Protein AF-A0A316QJK7-F1 (afdb_monomer)

pLDDT: mean 93.01, std 8.44, range [39.41, 98.5]

Radius of gyration: 17.64 Å; Cα contacts (8 Å, |Δi|>4): 95; chains: 1; bounding box: 44×35×43 Å

Foldseek 3Di:
DVVLVLLVVVLVVLVVCVVVVNNDPVCVVVNVLSVVLNVLVVVLVVLLVPQWQDQPPVSLVVSVCVVLVVLVDLLVDDLAADDDDPVLVVQLVVLSVQLVVLSVVVVVVCVPDGDPGRCVSSVSSNVSSVSNSVSSVSNSCSGPNDDRDD

Structure (mmCIF, N/CA/C/O backbone):
data_AF-A0A316QJK7-F1
#
_entry.id   AF-A0A316QJK7-F1
#
loop_
_atom_site.group_PDB
_atom_site.id
_atom_site.type_symbol
_atom_site.label_atom_id
_atom_site.label_alt_id
_atom_site.label_comp_id
_atom_site.label_asym_id
_atom_site.label_entity_id
_atom_site.label_seq_id
_atom_site.pdbx_PDB_ins_code
_atom_site.Cartn_x
_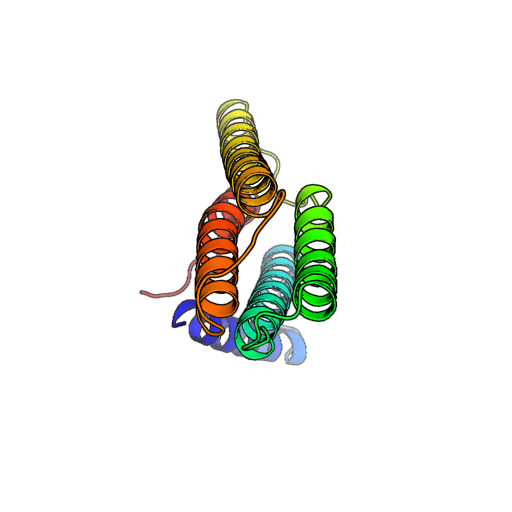atom_site.Cartn_y
_atom_site.Cartn_z
_atom_site.occupancy
_atom_site.B_iso_or_equiv
_atom_site.auth_seq_id
_atom_site.auth_comp_id
_atom_site.auth_asym_id
_atom_site.auth_atom_id
_atom_site.pdbx_PDB_model_num
ATOM 1 N N . MET A 1 1 ? 5.728 -11.493 4.869 1.00 56.41 1 MET A N 1
ATOM 2 C CA . MET A 1 1 ? 5.483 -10.108 5.334 1.00 56.41 1 MET A CA 1
ATOM 3 C C . MET A 1 1 ? 4.661 -10.218 6.610 1.00 56.41 1 MET A C 1
ATOM 5 O O . MET A 1 1 ? 3.451 -10.305 6.513 1.00 56.41 1 MET A O 1
ATOM 9 N N . LYS A 1 2 ? 5.298 -10.302 7.787 1.00 79.00 2 LYS A N 1
ATOM 10 C CA . LYS A 1 2 ? 4.642 -10.732 9.044 1.00 79.00 2 LYS A CA 1
ATOM 11 C C . LYS A 1 2 ? 3.387 -9.925 9.424 1.00 79.00 2 LYS A C 1
ATOM 13 O O . LYS A 1 2 ? 2.462 -10.468 10.009 1.00 79.00 2 LYS A O 1
ATOM 18 N N . LEU A 1 3 ? 3.324 -8.650 9.033 1.00 86.81 3 LEU A N 1
ATOM 19 C CA . LEU A 1 3 ? 2.186 -7.778 9.338 1.00 86.81 3 LEU A CA 1
ATOM 20 C C . LEU A 1 3 ? 0.870 -8.226 8.679 1.00 86.81 3 LEU A C 1
ATOM 22 O O . LEU A 1 3 ? -0.187 -8.089 9.286 1.00 86.81 3 LEU A O 1
ATOM 26 N N . ILE A 1 4 ? 0.910 -8.771 7.454 1.00 89.00 4 ILE A N 1
ATOM 27 C CA . ILE A 1 4 ? -0.322 -9.209 6.777 1.00 89.00 4 ILE A CA 1
ATOM 28 C C . ILE A 1 4 ? -0.938 -10.411 7.491 1.00 89.00 4 ILE A C 1
ATOM 30 O O . ILE A 1 4 ? -2.148 -10.462 7.672 1.00 89.00 4 ILE A O 1
ATOM 34 N N . GLU A 1 5 ? -0.096 -11.332 7.963 1.00 90.31 5 GLU A N 1
ATOM 35 C CA . GLU A 1 5 ? -0.496 -12.510 8.737 1.00 90.31 5 GLU A CA 1
ATOM 36 C C . GLU A 1 5 ? -1.160 -12.076 10.052 1.00 90.31 5 GLU A C 1
ATOM 38 O O . GLU A 1 5 ? -2.287 -12.482 10.328 1.00 90.31 5 GLU A O 1
ATOM 43 N N . GLN A 1 6 ? -0.538 -11.143 10.782 1.00 91.88 6 GLN A N 1
ATOM 44 C CA . GLN A 1 6 ? -1.114 -10.549 11.996 1.00 91.88 6 GLN A CA 1
ATOM 45 C C . GLN A 1 6 ? -2.473 -9.878 11.732 1.00 91.88 6 GLN A C 1
ATOM 47 O O . GLN A 1 6 ? -3.421 -10.032 12.505 1.00 91.88 6 GLN A O 1
ATOM 52 N N . TYR A 1 7 ? -2.606 -9.146 10.622 1.00 95.12 7 TYR A N 1
ATOM 53 C CA . TYR A 1 7 ? -3.876 -8.525 10.246 1.00 95.12 7 TYR A CA 1
ATOM 54 C C . TYR A 1 7 ? -4.944 -9.557 9.861 1.00 95.12 7 TYR A C 1
ATOM 56 O O . TYR A 1 7 ? -6.109 -9.371 10.217 1.00 95.12 7 TYR A O 1
ATOM 64 N N . HIS A 1 8 ? -4.583 -10.660 9.200 1.00 94.88 8 HIS A N 1
ATOM 65 C CA . HIS A 1 8 ? -5.514 -11.758 8.926 1.00 94.88 8 HIS A CA 1
ATOM 66 C C . HIS A 1 8 ? -6.008 -12.431 10.212 1.00 94.88 8 HIS A C 1
ATOM 68 O O . HIS A 1 8 ? -7.204 -12.705 10.330 1.00 94.88 8 HIS A O 1
ATOM 74 N N . GLU A 1 9 ? -5.126 -12.670 11.182 1.00 94.44 9 GLU A N 1
ATOM 75 C CA . GLU A 1 9 ? -5.495 -13.252 12.477 1.00 94.44 9 GLU A CA 1
ATOM 76 C C . GLU A 1 9 ? -6.461 -12.345 13.245 1.00 94.44 9 GLU A C 1
ATOM 78 O O . GLU A 1 9 ? -7.532 -12.791 13.674 1.00 94.44 9 GLU A O 1
ATOM 83 N N . LEU A 1 10 ? -6.143 -11.050 13.339 1.00 94.81 10 LEU A N 1
ATOM 84 C CA . LEU A 1 10 ? -7.025 -10.069 13.968 1.00 94.81 10 LEU A CA 1
ATOM 85 C C . LEU A 1 10 ? -8.373 -9.978 13.235 1.00 94.81 10 LEU A C 1
ATOM 87 O O . LEU A 1 10 ? -9.428 -9.959 13.873 1.00 94.81 10 LEU A O 1
ATOM 91 N N . LYS A 1 11 ? -8.358 -9.992 11.896 1.00 95.44 11 LYS A N 1
ATOM 92 C CA . LYS A 1 11 ? -9.571 -9.957 11.067 1.00 95.44 11 LYS A CA 1
ATOM 93 C C . LYS A 1 11 ? -10.447 -11.172 11.347 1.00 95.44 11 LYS A C 1
ATOM 95 O O . LYS A 1 11 ? -11.647 -11.007 11.549 1.00 95.44 11 LYS A O 1
ATOM 100 N N . LYS A 1 12 ? -9.860 -12.368 11.444 1.00 95.88 12 LYS A N 1
ATOM 101 C CA . LYS A 1 12 ? -10.571 -13.611 11.778 1.00 95.88 12 LYS A CA 1
ATOM 102 C C . LYS A 1 12 ? -11.208 -13.555 13.172 1.00 95.88 12 LYS A C 1
ATOM 104 O O . LYS A 1 12 ? -12.357 -13.974 13.341 1.00 95.88 12 LYS A O 1
ATOM 109 N N . LYS A 1 13 ? -10.502 -13.001 14.165 1.00 94.38 13 LYS A N 1
ATOM 110 C CA . LYS A 1 13 ? -11.037 -12.797 15.522 1.00 94.38 13 LYS A CA 1
ATOM 111 C C . LYS A 1 13 ? -12.254 -11.866 15.507 1.00 94.38 13 LYS A C 1
ATOM 113 O O . LYS A 1 13 ? -13.321 -12.249 15.980 1.00 94.38 13 LYS A O 1
ATOM 118 N N . MET A 1 14 ? -12.128 -10.689 14.892 1.00 95.31 14 MET A N 1
ATOM 119 C CA . MET A 1 14 ? -13.224 -9.715 14.807 1.00 95.31 14 MET A CA 1
ATOM 120 C C . MET A 1 14 ? -14.407 -10.230 13.973 1.00 95.31 14 MET A C 1
ATOM 122 O O . MET A 1 14 ? -15.558 -9.965 14.309 1.00 95.31 14 MET A O 1
ATOM 126 N N . GLN A 1 15 ? -14.150 -11.011 12.920 1.00 95.94 15 GLN A N 1
ATOM 127 C CA . GLN A 1 15 ? -15.191 -11.692 12.140 1.00 95.94 15 GLN A CA 1
ATOM 128 C C . GLN A 1 15 ? -15.995 -12.680 12.984 1.00 95.94 15 GLN A C 1
ATOM 130 O O . GLN A 1 15 ? -17.216 -12.734 12.858 1.00 95.94 15 GLN A O 1
ATOM 135 N N . THR A 1 16 ? -15.326 -13.425 13.864 1.00 96.19 16 THR A N 1
ATOM 136 C CA . THR A 1 16 ? -15.988 -14.355 14.789 1.00 96.19 16 THR A CA 1
ATOM 137 C C . THR A 1 16 ? -16.893 -13.595 15.765 1.00 96.19 16 THR A C 1
ATOM 139 O O . THR A 1 16 ? -18.038 -13.987 15.981 1.00 96.19 16 THR A O 1
ATOM 142 N N . GLU A 1 17 ? -16.422 -12.468 16.313 1.00 95.19 17 GLU A N 1
ATOM 143 C CA . GLU A 1 17 ? -17.238 -11.594 17.169 1.00 95.19 17 GLU A CA 1
ATOM 144 C C . GLU A 1 17 ? -18.436 -10.999 16.416 1.00 95.19 17 GLU A C 1
ATOM 146 O O . GLU A 1 17 ? -19.543 -10.966 16.954 1.00 95.19 17 GLU A O 1
ATOM 151 N N . LEU A 1 18 ? -18.241 -10.573 15.163 1.00 94.88 18 LEU A N 1
ATOM 152 C CA . LEU A 1 18 ? -19.303 -10.040 14.307 1.00 94.88 18 LEU A CA 1
ATOM 153 C C . LEU A 1 18 ? -20.391 -11.084 14.040 1.00 94.88 18 LEU A C 1
ATOM 155 O O . LEU A 1 18 ? -21.569 -10.799 14.235 1.00 94.88 18 LEU A O 1
ATOM 159 N N . GLN A 1 19 ? -20.005 -12.297 13.637 1.00 95.75 19 GLN A N 1
ATOM 160 C CA . GLN A 1 19 ? -20.939 -13.400 13.375 1.00 95.75 19 GLN A CA 1
ATOM 161 C C . GLN A 1 19 ? -21.706 -13.824 14.631 1.00 95.75 19 GLN A C 1
ATOM 163 O O . GLN A 1 19 ? -22.866 -14.217 14.543 1.00 95.75 19 GLN A O 1
ATOM 168 N N . ALA A 1 20 ? -21.084 -13.703 15.805 1.00 96.69 20 ALA A N 1
ATOM 169 C CA . ALA A 1 20 ? -21.729 -13.953 17.088 1.00 96.69 20 ALA A CA 1
ATOM 170 C C . ALA A 1 20 ? -22.620 -12.791 17.576 1.00 96.69 20 ALA A C 1
ATOM 172 O O . ALA A 1 20 ? -23.166 -12.884 18.675 1.00 96.69 20 ALA A O 1
ATOM 173 N N . GLY A 1 21 ? -22.736 -11.687 16.824 1.00 95.19 21 GLY A N 1
ATOM 174 C CA . GLY A 1 21 ? -23.483 -10.490 17.233 1.00 95.19 21 GLY A CA 1
ATOM 175 C C . GLY A 1 21 ? -22.847 -9.724 18.400 1.00 95.19 21 GLY A C 1
ATOM 176 O O . GLY A 1 21 ? -23.531 -8.976 19.091 1.00 95.19 21 GLY A O 1
ATOM 177 N N . LYS A 1 22 ? -21.549 -9.934 18.654 1.00 95.44 22 LYS A N 1
ATOM 178 C CA . LYS A 1 22 ? -20.803 -9.374 19.795 1.00 95.44 22 LYS A CA 1
ATOM 179 C C . LYS A 1 22 ? -19.926 -8.177 19.429 1.00 95.44 22 LYS A C 1
ATOM 181 O O . LYS A 1 22 ? -19.410 -7.517 20.328 1.00 95.44 22 LYS A O 1
ATOM 186 N N . LEU A 1 23 ? -19.741 -7.898 18.137 1.00 93.81 23 LEU A N 1
ATOM 187 C CA . LEU A 1 23 ? -18.953 -6.751 17.696 1.00 93.81 23 LEU A CA 1
ATOM 188 C C . LEU A 1 23 ? -19.719 -5.452 17.973 1.00 93.81 23 LEU A C 1
ATOM 190 O O . LEU A 1 23 ? -20.805 -5.235 17.434 1.00 93.81 23 LEU A O 1
ATOM 194 N N . ARG A 1 24 ? -19.149 -4.582 18.806 1.00 91.38 24 ARG A N 1
ATOM 195 C CA . ARG A 1 24 ? -19.798 -3.326 19.191 1.00 91.38 24 ARG A CA 1
ATOM 196 C C . ARG A 1 24 ? -19.680 -2.269 18.082 1.00 91.38 24 ARG A C 1
ATOM 198 O O . ARG A 1 24 ? -18.680 -2.277 17.357 1.00 91.38 24 ARG A O 1
ATOM 205 N N . PRO A 1 25 ? -20.634 -1.325 17.958 1.00 89.06 25 PRO A N 1
ATOM 206 C CA . PRO A 1 25 ? -20.580 -0.259 16.953 1.00 89.06 25 PRO A CA 1
ATOM 207 C C . PRO A 1 25 ? -19.273 0.546 16.956 1.00 89.06 25 PRO A C 1
ATOM 209 O O . PRO A 1 25 ? -18.756 0.893 15.896 1.00 89.06 25 PRO A O 1
ATOM 212 N N . GLU A 1 26 ? -18.680 0.778 18.127 1.00 87.06 26 GLU A N 1
ATOM 213 C CA . GLU A 1 26 ? -17.426 1.527 18.281 1.00 87.06 26 GLU A CA 1
ATOM 214 C C . GLU A 1 26 ? -16.228 0.792 17.655 1.00 87.06 26 GLU A C 1
ATOM 216 O O . GLU A 1 26 ? -15.224 1.409 17.305 1.00 87.06 26 GLU A O 1
ATOM 221 N N . GLN A 1 27 ? -16.333 -0.528 17.467 1.00 89.62 27 GLN A N 1
ATOM 222 C CA . GLN A 1 27 ? -15.308 -1.356 16.828 1.00 89.62 27 GLN A CA 1
ATOM 223 C C . GLN A 1 27 ? -15.457 -1.400 15.298 1.00 89.62 27 GLN A C 1
ATOM 225 O O . GLN A 1 27 ? -14.567 -1.916 14.620 1.00 89.62 27 GLN A O 1
ATOM 230 N N . LEU A 1 28 ? -16.543 -0.861 14.726 1.00 89.12 28 LEU A N 1
ATOM 231 C CA . LEU A 1 28 ? -16.799 -0.946 13.285 1.00 89.12 28 LEU A CA 1
ATOM 232 C C . LEU A 1 28 ? -15.769 -0.173 12.464 1.00 89.12 28 LEU A C 1
ATOM 234 O O . LEU A 1 28 ? -15.312 -0.691 11.449 1.00 89.12 28 LEU A O 1
ATOM 238 N N . PHE A 1 29 ? -15.349 1.017 12.903 1.00 89.06 29 PHE A N 1
ATOM 239 C CA . PHE A 1 29 ? -14.294 1.759 12.203 1.00 89.06 29 PHE A CA 1
ATOM 240 C C . PHE A 1 29 ? -12.969 0.994 12.200 1.00 89.06 29 PHE A C 1
ATOM 242 O O . PHE A 1 29 ? -12.330 0.900 11.155 1.00 89.06 29 PHE A O 1
ATOM 249 N N . LEU A 1 30 ? -12.601 0.383 13.331 1.00 91.62 30 LEU A N 1
ATOM 250 C CA . LEU A 1 30 ? -11.410 -0.463 13.429 1.00 91.62 30 LEU A CA 1
ATOM 251 C C . LEU A 1 30 ? -11.501 -1.667 12.483 1.00 91.62 30 LEU A C 1
ATOM 253 O O . LEU A 1 30 ? -10.556 -1.953 11.753 1.00 91.62 30 LEU A O 1
ATOM 257 N N . TYR A 1 31 ? -12.648 -2.350 12.461 1.00 93.31 31 TYR A N 1
ATOM 258 C CA . TYR A 1 31 ? -12.863 -3.512 11.602 1.00 93.31 31 TYR A CA 1
ATOM 259 C C . TYR A 1 31 ? -12.829 -3.154 10.107 1.00 93.31 31 TYR A C 1
ATOM 261 O O . TYR A 1 31 ? -12.232 -3.874 9.307 1.00 93.31 31 TYR A O 1
ATOM 269 N N . GLN A 1 32 ? -13.441 -2.031 9.720 1.00 92.31 32 GLN A N 1
ATOM 270 C CA . GLN A 1 32 ? -13.419 -1.542 8.339 1.00 92.31 32 GLN A CA 1
ATOM 271 C C . GLN A 1 32 ? -12.009 -1.129 7.905 1.00 92.31 32 GLN A C 1
ATOM 273 O O . GLN A 1 32 ? -11.581 -1.493 6.812 1.00 92.31 32 GLN A O 1
ATOM 278 N N . GLU A 1 33 ? -11.265 -0.436 8.769 1.00 93.44 33 GLU A N 1
ATOM 279 C CA . GLU A 1 33 ? -9.864 -0.095 8.515 1.00 93.44 33 GLU A CA 1
ATOM 280 C C . GLU A 1 33 ? -8.998 -1.348 8.360 1.00 93.44 33 GLU A C 1
ATOM 282 O O . GLU A 1 33 ? -8.181 -1.426 7.446 1.00 93.44 33 GLU A O 1
ATOM 287 N N . LEU A 1 34 ? -9.195 -2.354 9.215 1.00 95.19 34 LEU A N 1
ATOM 288 C CA . LEU A 1 34 ? -8.465 -3.614 9.134 1.00 95.19 34 LEU A CA 1
ATOM 289 C C . LEU A 1 34 ? -8.732 -4.342 7.813 1.00 95.19 34 LEU A C 1
ATOM 291 O O . LEU A 1 34 ? -7.792 -4.785 7.156 1.00 95.19 34 LEU A O 1
ATOM 295 N N . ASN A 1 35 ? -9.999 -4.431 7.395 1.00 95.00 35 ASN A N 1
ATOM 296 C CA . ASN A 1 35 ? -10.357 -5.013 6.101 1.00 95.00 35 ASN A CA 1
ATOM 297 C C . ASN A 1 35 ? -9.680 -4.276 4.947 1.00 95.00 35 ASN A C 1
ATOM 299 O O . ASN A 1 35 ? -9.148 -4.919 4.046 1.00 95.00 35 ASN A O 1
ATOM 303 N N . TYR A 1 36 ? -9.678 -2.946 5.006 1.00 94.88 36 TYR A N 1
ATOM 304 C CA . TYR A 1 36 ? -9.060 -2.112 3.990 1.00 94.88 36 TYR A CA 1
ATOM 305 C C . TYR A 1 36 ? -7.540 -2.297 3.923 1.00 94.88 36 TYR A C 1
ATOM 307 O O . TYR A 1 36 ? -6.993 -2.497 2.842 1.00 94.88 36 TYR A O 1
ATOM 315 N N . ARG A 1 37 ? -6.847 -2.309 5.069 1.00 95.12 37 ARG A N 1
ATOM 316 C CA . ARG A 1 37 ? -5.398 -2.554 5.107 1.00 95.12 37 ARG A CA 1
ATOM 317 C C . ARG A 1 37 ? -5.024 -3.925 4.575 1.00 95.12 37 ARG A C 1
ATOM 319 O O . ARG A 1 37 ? -4.031 -4.022 3.866 1.00 95.12 37 ARG A O 1
ATOM 326 N N . VAL A 1 38 ? -5.794 -4.964 4.897 1.00 96.50 38 VAL A N 1
ATOM 327 C CA . VAL A 1 38 ? -5.566 -6.305 4.339 1.00 96.50 38 VAL A CA 1
ATOM 328 C C . VAL A 1 38 ? -5.683 -6.270 2.816 1.00 96.50 38 VAL A C 1
ATOM 330 O O . VAL A 1 38 ? -4.738 -6.668 2.149 1.00 96.50 38 VAL A O 1
ATOM 333 N N . ASP A 1 39 ? -6.767 -5.711 2.274 1.00 96.31 39 ASP A N 1
ATOM 334 C CA . ASP A 1 39 ? -6.998 -5.625 0.823 1.00 96.31 39 ASP A CA 1
ATOM 335 C C . ASP A 1 39 ? -5.866 -4.890 0.079 1.00 96.31 39 ASP A C 1
ATOM 337 O O . ASP A 1 39 ? -5.336 -5.386 -0.918 1.00 96.31 39 ASP A O 1
ATOM 341 N N . VAL A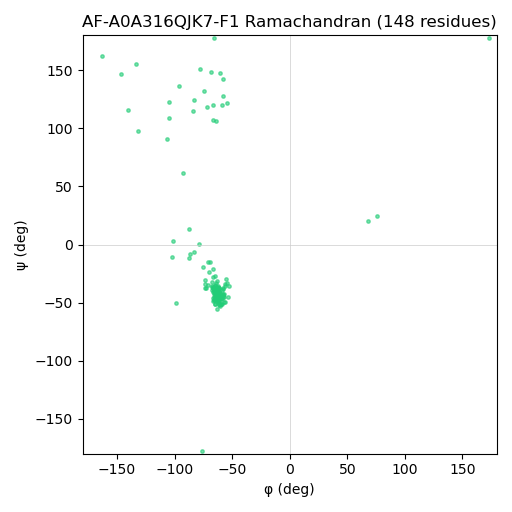 1 40 ? -5.416 -3.751 0.616 1.00 96.56 40 VAL A N 1
ATOM 342 C CA . VAL A 1 40 ? -4.292 -2.986 0.050 1.00 96.56 40 VAL A CA 1
ATOM 343 C C . VAL A 1 40 ? -2.986 -3.778 0.114 1.00 96.56 40 VAL A C 1
ATOM 345 O O . VAL A 1 40 ? -2.242 -3.817 -0.866 1.00 96.56 40 VAL A O 1
ATOM 348 N N . LEU A 1 41 ? -2.689 -4.422 1.247 1.00 96.56 41 LEU A N 1
ATOM 349 C CA . LEU A 1 41 ? -1.467 -5.212 1.413 1.00 96.56 41 LEU A CA 1
ATOM 350 C C . LEU A 1 41 ? -1.444 -6.440 0.494 1.00 96.56 41 LEU A C 1
ATOM 352 O O . LEU A 1 41 ? -0.387 -6.766 -0.047 1.00 96.56 41 LEU A O 1
ATOM 356 N N . GLU A 1 42 ? -2.584 -7.107 0.305 1.00 97.12 42 GLU A N 1
ATOM 357 C CA . GLU A 1 42 ? -2.721 -8.230 -0.626 1.00 97.12 42 GLU A CA 1
ATOM 358 C C . GLU A 1 42 ? -2.546 -7.760 -2.070 1.00 97.12 42 GLU A C 1
ATOM 360 O O . GLU A 1 42 ? -1.701 -8.298 -2.781 1.00 97.12 42 GLU A O 1
ATOM 365 N N . THR A 1 43 ? -3.228 -6.685 -2.467 1.00 98.06 43 THR A N 1
ATOM 366 C CA . THR A 1 43 ? -3.108 -6.120 -3.819 1.00 98.06 43 THR A CA 1
ATOM 367 C C . THR A 1 43 ? -1.663 -5.724 -4.144 1.00 98.06 43 THR A C 1
ATOM 369 O O . THR A 1 43 ? -1.132 -6.050 -5.205 1.00 98.06 43 THR A O 1
ATOM 372 N N . MET A 1 44 ? -0.978 -5.060 -3.209 1.00 97.69 44 MET A N 1
ATOM 373 C CA . MET A 1 44 ? 0.422 -4.666 -3.378 1.00 97.69 44 MET A CA 1
ATOM 374 C C . MET A 1 44 ? 1.373 -5.870 -3.437 1.00 97.69 44 MET A C 1
ATOM 376 O O . MET A 1 44 ? 2.325 -5.861 -4.221 1.00 97.69 44 MET A O 1
ATOM 380 N N . ARG A 1 45 ? 1.119 -6.925 -2.649 1.00 96.88 45 ARG A N 1
ATOM 381 C CA . ARG A 1 45 ? 1.859 -8.196 -2.741 1.00 96.88 45 ARG A CA 1
ATOM 382 C C . ARG A 1 45 ? 1.696 -8.812 -4.129 1.00 96.88 45 ARG A C 1
ATOM 384 O O . ARG A 1 45 ? 2.690 -9.256 -4.707 1.00 96.88 45 ARG A O 1
ATOM 391 N N . ASP A 1 46 ? 0.482 -8.810 -4.662 1.00 98.19 46 ASP A N 1
ATOM 392 C CA . ASP A 1 46 ? 0.175 -9.398 -5.962 1.00 98.19 46 ASP A CA 1
ATOM 393 C C . ASP A 1 46 ? 0.851 -8.609 -7.099 1.00 98.19 46 ASP A C 1
ATOM 395 O O . ASP A 1 46 ? 1.383 -9.210 -8.035 1.00 98.19 46 ASP A O 1
ATOM 399 N N . PHE A 1 47 ? 0.966 -7.279 -6.988 1.00 98.50 47 PHE A N 1
ATOM 400 C CA . PHE A 1 47 ? 1.792 -6.469 -7.896 1.00 98.50 47 PHE A CA 1
ATOM 401 C C . PHE A 1 47 ? 3.282 -6.822 -7.830 1.00 98.50 47 PHE A C 1
ATOM 403 O O . PHE A 1 47 ? 3.929 -6.952 -8.866 1.00 98.50 47 PHE A O 1
ATOM 410 N N . CYS A 1 48 ? 3.850 -7.032 -6.639 1.00 98.12 48 CYS A N 1
ATOM 411 C CA . CYS A 1 48 ? 5.244 -7.475 -6.525 1.00 98.12 48 CYS A CA 1
ATOM 412 C C . CYS A 1 48 ? 5.463 -8.850 -7.182 1.00 98.12 48 CYS A C 1
ATOM 414 O O . CYS A 1 48 ? 6.467 -9.064 -7.861 1.00 98.12 48 CYS A O 1
ATOM 416 N N . GLN A 1 49 ? 4.529 -9.787 -6.991 1.00 97.81 49 GLN A N 1
ATOM 417 C CA . GLN A 1 49 ? 4.628 -11.152 -7.520 1.00 97.81 49 GLN A CA 1
ATOM 418 C C . GLN A 1 49 ? 4.409 -11.224 -9.036 1.00 97.81 49 GLN A C 1
ATOM 420 O O . GLN A 1 49 ? 5.083 -11.994 -9.721 1.00 97.81 49 GLN A O 1
ATOM 425 N N . SER A 1 50 ? 3.493 -10.411 -9.564 1.00 98.06 50 SER A N 1
ATOM 426 C CA . SER A 1 50 ? 3.185 -10.336 -10.997 1.00 98.06 50 SER A CA 1
ATOM 427 C C . SER A 1 50 ? 4.135 -9.431 -11.785 1.00 98.06 50 SER A C 1
ATOM 429 O O . SER A 1 50 ? 4.091 -9.440 -13.018 1.00 98.06 50 SER A O 1
ATOM 431 N N . ALA A 1 51 ? 5.035 -8.706 -11.108 1.00 98.38 51 ALA A N 1
ATOM 432 C CA . ALA A 1 51 ? 6.006 -7.841 -11.760 1.00 98.38 51 ALA A CA 1
ATOM 433 C C . ALA A 1 51 ? 6.829 -8.624 -12.807 1.00 98.38 51 ALA A C 1
ATOM 435 O O . ALA A 1 51 ? 7.484 -9.619 -12.456 1.00 98.38 51 ALA A O 1
ATOM 436 N N . PRO A 1 52 ? 6.812 -8.201 -14.084 1.00 98.06 52 PRO A N 1
ATOM 437 C CA . PRO A 1 52 ? 7.457 -8.916 -15.176 1.00 98.06 52 PRO A CA 1
ATOM 438 C C . PRO A 1 52 ? 8.986 -8.897 -15.065 1.00 98.06 52 PRO A C 1
ATOM 440 O O . PRO A 1 52 ? 9.586 -7.929 -14.600 1.00 98.06 52 PRO A O 1
ATOM 443 N N . VAL A 1 53 ? 9.607 -9.971 -15.554 1.00 98.19 53 VAL A N 1
ATOM 444 C CA . VAL A 1 53 ? 11.061 -10.107 -15.721 1.00 98.19 53 VAL A CA 1
ATOM 445 C C . VAL A 1 53 ? 11.362 -10.007 -17.206 1.00 98.19 53 VAL A C 1
ATOM 447 O O . VAL A 1 53 ? 11.282 -10.984 -17.945 1.00 98.19 53 VAL A O 1
ATOM 450 N N . THR A 1 54 ? 11.619 -8.790 -17.666 1.00 97.69 54 THR A N 1
ATOM 451 C CA . THR A 1 54 ? 11.864 -8.487 -19.079 1.00 97.69 54 THR A CA 1
ATOM 452 C C . THR A 1 54 ? 12.535 -7.123 -19.211 1.00 97.69 54 THR A C 1
ATOM 454 O O . THR A 1 54 ? 12.480 -6.309 -18.290 1.00 97.69 54 THR A O 1
ATOM 457 N N . CYS A 1 55 ? 13.141 -6.860 -20.366 1.00 96.75 55 CYS A N 1
ATOM 458 C CA . CYS A 1 55 ? 13.568 -5.517 -20.763 1.00 96.75 55 CYS A CA 1
ATOM 459 C C . CYS A 1 55 ? 12.602 -4.867 -21.774 1.00 96.75 55 CYS A C 1
ATOM 461 O O . CYS A 1 55 ? 12.864 -3.759 -22.234 1.00 96.75 55 CYS A O 1
ATOM 463 N N . ASP A 1 56 ? 11.495 -5.531 -22.129 1.00 97.00 56 ASP A N 1
ATOM 464 C CA . ASP A 1 56 ? 10.479 -4.974 -23.028 1.00 97.00 56 ASP A CA 1
ATOM 465 C C . ASP A 1 56 ? 9.761 -3.783 -22.378 1.00 97.00 56 ASP A C 1
ATOM 467 O O . ASP A 1 56 ? 8.917 -3.940 -21.491 1.00 97.00 56 ASP A O 1
ATOM 471 N N . ALA A 1 57 ? 10.070 -2.582 -22.866 1.00 95.00 57 ALA A N 1
ATOM 472 C CA . ALA A 1 57 ? 9.531 -1.332 -22.351 1.00 95.00 57 ALA A CA 1
ATOM 473 C C . ALA A 1 57 ? 7.993 -1.282 -22.347 1.00 95.00 57 ALA A C 1
ATOM 475 O O . ALA A 1 57 ? 7.416 -0.723 -21.416 1.00 95.00 57 ALA A O 1
ATOM 476 N N . SER A 1 58 ? 7.315 -1.879 -23.331 1.00 96.06 58 SER A N 1
ATOM 477 C CA . SER A 1 58 ? 5.847 -1.875 -23.408 1.00 96.06 58 SER A CA 1
ATOM 478 C C . SER A 1 58 ? 5.224 -2.646 -22.240 1.00 96.06 58 SER A C 1
ATOM 480 O O . SER A 1 58 ? 4.300 -2.166 -21.570 1.00 96.06 58 SER A O 1
ATOM 482 N N . VAL A 1 59 ? 5.789 -3.815 -21.931 1.00 97.69 59 VAL A N 1
ATOM 483 C CA . VAL A 1 59 ? 5.360 -4.665 -20.813 1.00 97.69 59 VAL A CA 1
ATOM 484 C C . VAL A 1 59 ? 5.632 -3.975 -19.474 1.00 97.69 59 VAL A C 1
ATOM 486 O O . VAL A 1 59 ? 4.748 -3.918 -18.615 1.00 97.69 59 VAL A O 1
ATOM 489 N N . LEU A 1 60 ? 6.823 -3.386 -19.312 1.00 98.12 60 LEU A N 1
ATOM 490 C CA . LEU A 1 60 ? 7.203 -2.680 -18.084 1.00 98.12 60 LEU A CA 1
ATOM 491 C C . LEU A 1 60 ? 6.325 -1.450 -17.824 1.00 98.12 60 LEU A C 1
ATOM 493 O O . LEU A 1 60 ? 5.858 -1.249 -16.701 1.00 98.12 60 LEU A O 1
ATOM 497 N N . VAL A 1 61 ? 6.065 -0.646 -18.860 1.00 97.12 61 VAL A N 1
ATOM 498 C CA . VAL A 1 61 ? 5.194 0.534 -18.773 1.00 97.12 61 VAL A CA 1
ATOM 499 C C . VAL A 1 61 ? 3.768 0.125 -18.426 1.00 97.12 61 VAL A C 1
ATOM 501 O O . VAL A 1 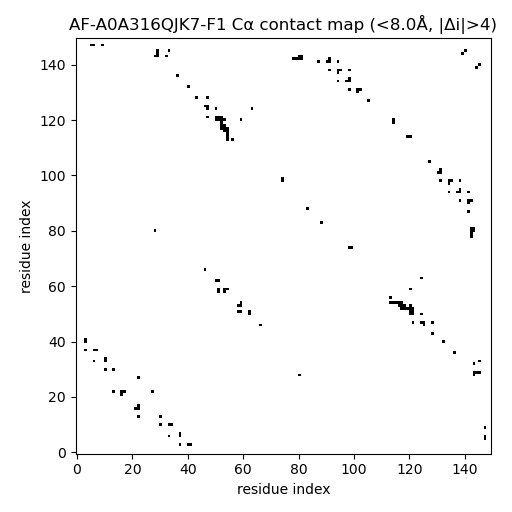61 ? 3.137 0.776 -17.596 1.00 97.12 61 VAL A O 1
ATOM 504 N N . THR A 1 62 ? 3.259 -0.959 -19.011 1.00 98.06 62 THR A N 1
ATOM 505 C CA . THR A 1 62 ? 1.904 -1.449 -18.723 1.00 98.06 62 THR A CA 1
ATOM 506 C C . THR A 1 62 ? 1.757 -1.832 -17.253 1.00 98.06 62 THR A C 1
ATOM 508 O O . THR A 1 62 ? 0.863 -1.319 -16.579 1.00 98.06 62 THR A O 1
ATOM 511 N N . HIS A 1 63 ? 2.667 -2.658 -16.728 1.00 98.50 63 HIS A N 1
ATOM 512 C CA . HIS A 1 63 ? 2.645 -3.039 -15.316 1.00 98.50 63 HIS A CA 1
ATOM 513 C C . HIS A 1 63 ? 2.809 -1.816 -14.400 1.00 98.50 63 HIS A C 1
ATOM 515 O O . HIS A 1 63 ? 2.026 -1.626 -13.470 1.00 98.50 63 HIS A O 1
ATOM 521 N N . PHE A 1 64 ? 3.767 -0.930 -14.700 1.00 98.44 64 PHE A N 1
ATOM 522 C CA . PHE A 1 64 ? 3.996 0.279 -13.907 1.00 98.44 64 PHE A CA 1
ATOM 523 C C . PHE A 1 64 ? 2.746 1.161 -13.834 1.00 98.44 64 PHE A C 1
ATOM 525 O O . PHE A 1 64 ? 2.390 1.612 -12.751 1.00 98.44 64 PHE A O 1
ATOM 532 N N . ARG A 1 65 ? 2.036 1.362 -14.952 1.00 98.06 65 ARG A N 1
ATOM 533 C CA . ARG A 1 65 ? 0.813 2.179 -14.986 1.00 98.06 65 ARG A CA 1
ATOM 534 C C . ARG A 1 65 ? -0.298 1.612 -14.110 1.00 98.06 65 ARG A C 1
ATOM 536 O O . ARG A 1 65 ? -1.032 2.401 -13.519 1.00 98.06 65 ARG A O 1
ATOM 543 N N . ILE A 1 66 ? -0.427 0.288 -14.016 1.00 98.38 66 ILE A N 1
ATOM 544 C CA . ILE A 1 66 ? -1.408 -0.358 -13.131 1.00 98.38 66 ILE A CA 1
ATOM 545 C C . ILE A 1 66 ? -1.067 -0.047 -11.668 1.00 98.38 66 ILE A C 1
ATOM 547 O O . ILE A 1 66 ? -1.916 0.473 -10.942 1.00 98.38 66 ILE A O 1
ATOM 551 N N . VAL A 1 67 ? 0.188 -0.279 -11.267 1.00 98.50 67 VAL A N 1
ATOM 552 C CA . VAL A 1 67 ? 0.669 -0.020 -9.898 1.00 98.50 67 VAL A CA 1
ATOM 553 C C . VAL A 1 67 ? 0.523 1.458 -9.523 1.00 98.50 67 VAL A C 1
ATOM 555 O O . VAL A 1 67 ? -0.065 1.791 -8.498 1.00 98.50 67 VAL A O 1
ATOM 558 N N . ASP A 1 68 ? 1.015 2.353 -10.376 1.00 98.00 68 ASP A N 1
ATOM 559 C CA . ASP A 1 68 ? 0.985 3.807 -10.193 1.00 98.00 68 ASP A CA 1
ATOM 560 C C . ASP A 1 68 ? -0.455 4.344 -10.105 1.00 98.00 68 ASP A C 1
ATOM 562 O O . ASP A 1 68 ? -0.777 5.176 -9.257 1.00 98.00 68 ASP A O 1
ATOM 566 N N . THR A 1 69 ? -1.370 3.811 -10.919 1.00 97.56 69 THR A N 1
ATOM 567 C CA . THR A 1 69 ? -2.797 4.163 -10.840 1.00 97.56 69 THR A CA 1
ATOM 568 C C . THR A 1 69 ? -3.403 3.746 -9.504 1.00 97.56 69 THR A C 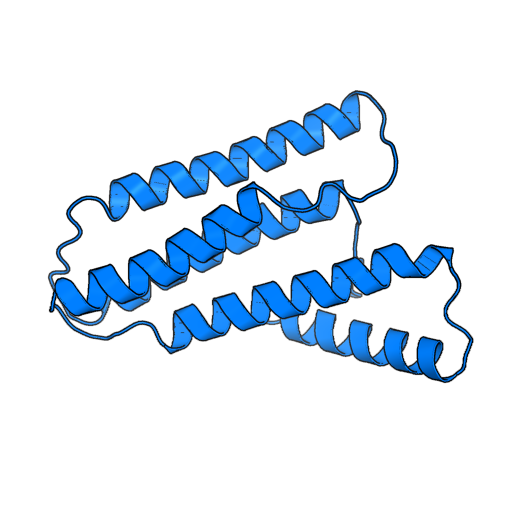1
ATOM 570 O O . THR A 1 69 ? -4.080 4.557 -8.870 1.00 97.56 69 THR A O 1
ATOM 5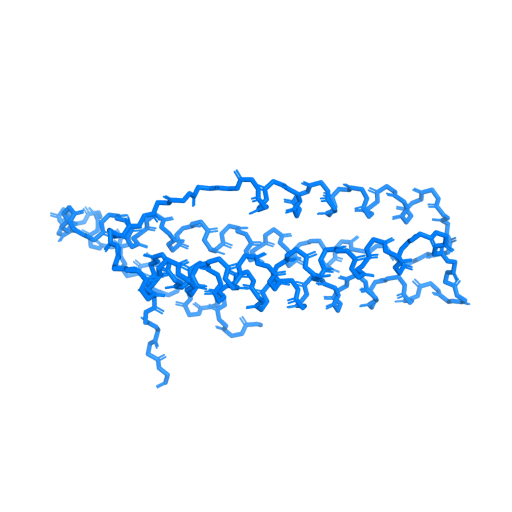73 N N . TYR A 1 70 ? -3.125 2.525 -9.042 1.00 97.88 70 TYR A N 1
ATOM 574 C CA . TYR A 1 70 ? -3.613 2.060 -7.746 1.00 97.88 70 TYR A CA 1
ATOM 575 C C . TYR A 1 70 ? -3.045 2.903 -6.594 1.00 97.88 70 TYR A C 1
ATOM 577 O O . TYR A 1 70 ? -3.803 3.360 -5.742 1.00 97.88 70 TYR A O 1
ATOM 585 N N . ILE A 1 71 ? -1.743 3.219 -6.611 1.00 97.19 71 ILE A N 1
ATOM 586 C CA . ILE A 1 71 ? -1.116 4.126 -5.633 1.00 97.19 71 ILE A CA 1
ATOM 587 C C . ILE A 1 71 ? -1.798 5.501 -5.629 1.00 97.19 71 ILE A C 1
ATOM 589 O O . ILE A 1 71 ? -2.066 6.052 -4.562 1.00 97.19 71 ILE A O 1
ATOM 593 N N . ARG A 1 72 ? -2.132 6.063 -6.797 1.00 94.75 72 ARG A N 1
ATOM 594 C CA . ARG A 1 72 ? -2.845 7.348 -6.868 1.00 94.75 72 ARG A CA 1
ATOM 595 C C . ARG A 1 72 ? -4.244 7.295 -6.256 1.00 94.75 72 ARG A C 1
ATOM 597 O O . ARG A 1 72 ? -4.656 8.282 -5.649 1.00 94.75 72 ARG A O 1
ATOM 604 N N . PHE A 1 73 ? -4.954 6.169 -6.346 1.00 94.50 73 PHE A N 1
ATOM 605 C CA . PHE A 1 73 ? -6.226 6.004 -5.632 1.00 94.50 73 PHE A CA 1
ATOM 606 C C . PHE A 1 73 ? -6.045 6.068 -4.113 1.00 94.50 73 PHE A C 1
ATOM 608 O O . PHE A 1 73 ? -6.871 6.672 -3.432 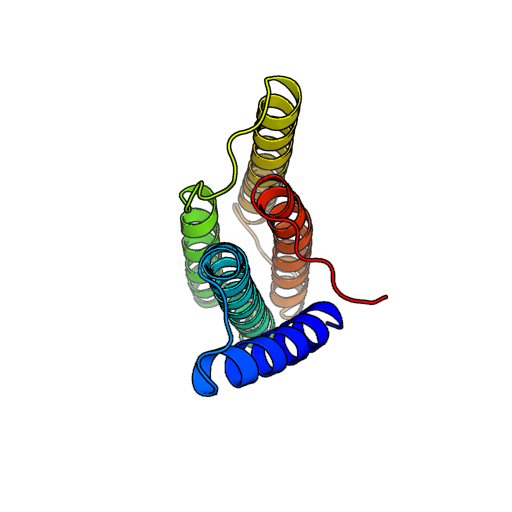1.00 94.50 73 PHE A O 1
ATOM 615 N N . LEU A 1 74 ? -4.940 5.524 -3.598 1.00 94.94 74 LEU A N 1
ATOM 616 C CA . LEU A 1 74 ? -4.598 5.582 -2.174 1.00 94.94 74 LEU A CA 1
ATOM 617 C C . LEU A 1 74 ? -4.208 6.997 -1.707 1.00 94.94 74 LEU A C 1
ATOM 619 O O . LEU A 1 74 ? -4.359 7.329 -0.540 1.00 94.94 74 LEU A O 1
ATOM 623 N N . LEU A 1 75 ? -3.757 7.888 -2.594 1.00 91.38 75 LEU A N 1
ATOM 624 C CA . LEU A 1 75 ? -3.531 9.295 -2.220 1.00 91.38 75 LEU A CA 1
ATOM 625 C C . LEU A 1 75 ? -4.840 10.081 -2.058 1.00 91.38 75 LEU A C 1
ATOM 627 O O . LEU A 1 75 ? -4.931 10.975 -1.218 1.00 91.38 75 LEU A O 1
ATOM 631 N N . GLY A 1 76 ? -5.857 9.753 -2.857 1.00 85.06 76 GLY A N 1
ATOM 632 C CA . GLY A 1 76 ? -7.182 10.382 -2.814 1.00 85.06 76 GLY A CA 1
ATOM 633 C C . GLY A 1 76 ? -8.157 9.733 -1.826 1.00 85.06 76 GLY A C 1
ATOM 634 O O . GLY A 1 76 ? -9.362 9.949 -1.926 1.00 85.06 76 GLY A O 1
ATOM 635 N N . GLU A 1 77 ? -7.661 8.884 -0.929 1.00 80.19 77 GLU A N 1
ATOM 636 C CA . GLU A 1 77 ? -8.468 7.933 -0.171 1.00 80.19 77 GLU A CA 1
ATOM 637 C C . GLU A 1 77 ? -9.285 8.535 0.992 1.00 80.19 77 GLU A C 1
ATOM 639 O O . GLU A 1 77 ? -9.304 9.735 1.278 1.00 80.19 77 GLU A O 1
ATOM 644 N N . ARG A 1 78 ? -9.979 7.638 1.703 1.00 75.44 78 ARG A N 1
ATOM 645 C CA . ARG A 1 78 ? -10.899 7.947 2.801 1.00 75.44 78 ARG A CA 1
ATOM 646 C C . ARG A 1 78 ? -10.158 8.522 4.012 1.00 75.44 78 ARG A C 1
ATOM 648 O O . ARG A 1 78 ? -9.378 7.827 4.666 1.00 75.44 78 ARG A O 1
ATOM 655 N N . ARG A 1 79 ? -10.513 9.747 4.396 1.00 81.81 79 ARG A N 1
ATOM 656 C CA . ARG A 1 79 ? -10.078 10.414 5.638 1.00 81.81 79 ARG A CA 1
ATOM 657 C C . ARG A 1 79 ? -11.084 10.174 6.763 1.00 81.81 79 ARG A C 1
ATOM 659 O O . ARG A 1 79 ? -11.736 11.093 7.246 1.00 81.81 79 ARG A O 1
ATOM 666 N N . VAL A 1 80 ? -11.264 8.905 7.112 1.00 75.56 80 VAL A N 1
ATOM 667 C CA . VAL A 1 80 ? -12.225 8.454 8.127 1.00 75.56 80 VAL A CA 1
ATOM 668 C C . VAL A 1 80 ? -11.463 8.084 9.395 1.00 75.56 80 VAL A C 1
ATOM 670 O O . VAL A 1 80 ? -10.577 7.238 9.352 1.00 75.56 80 VAL A O 1
ATOM 673 N N . GLY A 1 81 ? -11.797 8.720 10.515 1.00 75.50 81 GLY A N 1
ATOM 674 C CA . GLY A 1 81 ? -11.165 8.489 11.814 1.00 75.50 81 GLY A CA 1
ATOM 675 C C . GLY A 1 81 ? -11.656 9.487 12.861 1.00 75.50 81 GLY A C 1
ATOM 676 O O . GLY A 1 81 ? -12.455 10.374 12.552 1.00 75.50 81 GLY A O 1
ATOM 677 N N . CYS A 1 82 ? -11.178 9.351 14.099 1.00 74.75 82 CYS A N 1
ATOM 678 C CA . CYS A 1 82 ? -11.563 10.249 15.188 1.00 74.75 82 CYS A CA 1
ATOM 679 C C . CYS A 1 82 ? -11.164 11.699 14.880 1.00 74.75 82 CYS A C 1
ATOM 681 O O . CYS A 1 82 ? -10.134 11.961 14.243 1.00 74.75 82 CYS A O 1
ATOM 683 N N . GLN A 1 83 ? -11.967 12.652 15.360 1.00 81.62 83 GLN A N 1
ATOM 684 C CA . GLN A 1 83 ? -11.528 14.042 15.429 1.00 81.62 83 GLN A CA 1
ATOM 685 C C . GLN A 1 83 ? -10.257 14.116 16.278 1.00 81.62 83 GLN A C 1
ATOM 687 O O . GLN A 1 83 ? -10.104 13.379 17.250 1.00 81.62 83 GLN A O 1
ATOM 692 N N . THR A 1 84 ? -9.336 14.981 15.873 1.00 88.06 84 THR A N 1
ATOM 693 C CA . THR A 1 84 ? -8.072 15.190 16.572 1.00 88.06 84 THR A CA 1
ATOM 694 C C . THR A 1 84 ? -7.817 16.680 16.712 1.00 88.06 84 THR A C 1
ATOM 696 O O . THR A 1 84 ? -8.339 17.478 15.927 1.00 88.06 84 THR A O 1
ATOM 699 N N . ASP A 1 85 ? -7.029 17.033 17.718 1.00 92.19 85 ASP A N 1
ATOM 700 C CA . ASP A 1 85 ? -6.560 18.391 17.966 1.00 92.19 85 ASP A CA 1
ATOM 701 C C . ASP A 1 85 ? -5.609 18.900 16.863 1.00 92.19 85 ASP A C 1
ATOM 703 O O . ASP A 1 85 ? -5.257 18.191 15.915 1.00 92.19 85 ASP A O 1
ATOM 707 N N . GLU A 1 86 ? -5.169 20.154 16.985 1.00 94.50 86 GLU A N 1
ATOM 708 C CA . GLU A 1 86 ? -4.239 20.772 16.033 1.00 94.50 86 GLU A CA 1
ATOM 709 C C . GLU A 1 86 ? -2.942 19.974 15.863 1.00 94.50 86 GLU A C 1
ATOM 711 O O . GLU A 1 86 ? -2.382 19.921 14.765 1.00 94.50 86 GLU A O 1
ATOM 716 N N . LYS A 1 87 ? -2.464 19.338 16.939 1.00 94.38 87 LYS A N 1
ATOM 717 C CA . LYS A 1 87 ? -1.265 18.506 16.903 1.00 94.38 87 LYS A CA 1
ATOM 718 C C . LYS A 1 87 ? -1.489 17.291 16.004 1.00 94.38 87 LYS A C 1
ATOM 720 O O . LYS A 1 87 ? -0.711 17.089 15.074 1.00 94.38 87 LYS A O 1
ATOM 725 N N . GLY A 1 88 ? -2.567 16.537 16.204 1.00 92.81 88 GLY A N 1
ATOM 726 C CA . GLY A 1 88 ? -2.859 15.377 15.363 1.00 92.81 88 GLY A CA 1
ATOM 727 C C . GLY A 1 88 ? -3.203 15.743 13.914 1.00 92.81 88 GLY A C 1
ATOM 728 O O . GLY A 1 88 ? -2.909 14.972 13.003 1.00 92.81 88 GLY A O 1
ATOM 729 N N . GLN A 1 89 ? -3.752 16.938 13.653 1.00 93.12 89 GLN A N 1
ATOM 730 C CA . GLN A 1 89 ? -3.916 17.418 12.273 1.00 93.12 89 GLN A CA 1
ATOM 731 C C . GLN A 1 89 ? -2.561 17.671 11.599 1.00 93.12 89 GLN A C 1
ATOM 733 O O . GLN A 1 89 ? -2.367 17.280 10.449 1.00 93.12 89 GLN A O 1
ATOM 738 N N . LYS A 1 90 ? -1.593 18.257 12.318 1.00 94.88 90 LYS A N 1
ATOM 739 C CA . LYS A 1 90 ? -0.217 18.417 11.818 1.00 94.88 90 LYS A CA 1
ATOM 740 C C . LYS A 1 90 ? 0.473 17.072 11.589 1.00 94.88 90 LYS A C 1
ATOM 742 O O . LYS A 1 90 ? 1.195 16.931 10.605 1.00 94.88 90 LYS A O 1
ATOM 747 N N . GLU A 1 91 ? 0.237 16.082 12.449 1.00 94.12 91 GLU A N 1
ATOM 748 C CA . GLU A 1 91 ? 0.749 14.716 12.266 1.00 94.12 91 GLU A CA 1
ATOM 749 C C . GLU A 1 91 ? 0.178 14.069 10.994 1.00 94.12 91 GLU A C 1
ATOM 751 O O . GLU A 1 91 ? 0.940 13.535 10.185 1.00 94.12 91 GLU A O 1
ATOM 756 N N . ARG A 1 92 ? -1.138 14.187 10.759 1.00 94.19 92 ARG A N 1
ATOM 757 C CA . ARG A 1 92 ? -1.801 13.715 9.527 1.00 94.19 92 ARG A CA 1
ATOM 758 C C . ARG A 1 92 ? -1.229 14.365 8.274 1.00 94.19 92 ARG A C 1
ATOM 760 O O . ARG A 1 92 ? -0.948 13.664 7.304 1.00 94.19 92 ARG A O 1
ATOM 767 N N . GLU A 1 93 ? -1.054 15.683 8.296 1.00 94.06 93 GLU A N 1
ATOM 768 C CA . GLU A 1 93 ? -0.494 16.435 7.171 1.00 94.06 93 GLU A CA 1
ATOM 769 C C . GLU A 1 93 ? 0.959 16.027 6.900 1.00 94.06 93 GLU A C 1
ATOM 771 O O . GLU A 1 93 ? 1.320 15.733 5.764 1.00 94.06 93 GLU A O 1
ATOM 776 N N . THR A 1 94 ? 1.776 15.899 7.948 1.00 96.00 94 THR A N 1
ATOM 777 C CA . THR A 1 94 ? 3.175 15.454 7.827 1.00 96.00 94 THR A CA 1
ATOM 778 C C . THR A 1 94 ? 3.264 14.054 7.217 1.00 96.00 94 THR A C 1
ATOM 780 O O . THR A 1 94 ? 4.042 13.818 6.291 1.00 96.00 94 THR A O 1
ATOM 783 N N . ALA A 1 95 ? 2.435 13.118 7.686 1.00 95.31 95 ALA A N 1
ATOM 784 C CA . ALA A 1 95 ? 2.402 11.761 7.149 1.00 95.31 95 ALA A CA 1
ATOM 785 C C . ALA A 1 95 ? 1.900 11.725 5.691 1.00 95.31 95 ALA A C 1
ATOM 787 O O . ALA A 1 95 ? 2.435 10.981 4.867 1.00 95.31 95 ALA A O 1
ATOM 788 N N . TYR A 1 96 ? 0.928 12.572 5.338 1.00 95.06 96 TYR A N 1
ATOM 789 C CA . TYR A 1 96 ? 0.465 12.725 3.956 1.00 95.06 96 TYR A CA 1
ATOM 790 C C . TYR A 1 96 ? 1.549 13.311 3.033 1.00 95.06 96 TYR A C 1
ATOM 792 O O . TYR A 1 96 ? 1.701 12.883 1.886 1.00 95.06 96 TYR A O 1
ATOM 800 N N . GLN A 1 97 ? 2.350 14.259 3.520 1.00 96.00 97 GLN A N 1
ATOM 801 C CA . GLN A 1 97 ? 3.486 14.813 2.776 1.00 96.00 97 GLN A CA 1
ATOM 802 C C . GLN A 1 97 ? 4.599 13.779 2.560 1.00 96.00 97 GLN A C 1
ATOM 804 O O . GLN A 1 97 ? 5.184 13.724 1.474 1.00 96.00 97 GLN A O 1
ATOM 809 N N . ALA A 1 98 ? 4.856 12.913 3.546 1.00 95.81 98 ALA A N 1
ATOM 810 C CA . ALA A 1 98 ? 5.786 11.793 3.394 1.00 95.81 98 ALA A CA 1
ATOM 811 C C . ALA A 1 98 ? 5.321 10.819 2.295 1.00 95.81 98 ALA A C 1
ATOM 813 O O . ALA A 1 98 ? 6.113 10.430 1.435 1.00 95.81 98 ALA A O 1
ATOM 814 N N . LEU A 1 99 ? 4.021 10.500 2.265 1.00 95.12 99 LEU A N 1
ATOM 815 C CA . LEU A 1 99 ? 3.400 9.709 1.197 1.00 95.12 99 LEU A CA 1
ATOM 816 C C . LEU A 1 99 ? 3.613 10.324 -0.190 1.00 95.12 99 LEU A C 1
ATOM 818 O O . LEU A 1 99 ? 4.056 9.643 -1.116 1.00 95.12 99 LEU A O 1
ATOM 822 N N . ASN A 1 100 ? 3.332 11.621 -0.330 1.00 96.19 100 ASN A N 1
ATOM 823 C CA . ASN A 1 100 ? 3.509 12.327 -1.598 1.00 96.19 100 ASN A CA 1
ATOM 824 C C . ASN A 1 100 ? 4.975 12.369 -2.036 1.00 96.19 100 ASN A C 1
ATOM 826 O O . ASN A 1 100 ? 5.253 12.209 -3.222 1.00 96.19 100 ASN A O 1
ATOM 830 N N . SER A 1 101 ? 5.914 12.532 -1.102 1.00 96.88 101 SER A N 1
ATOM 831 C CA . SER A 1 101 ? 7.350 12.527 -1.408 1.00 96.88 101 SER A CA 1
ATOM 832 C C . SER A 1 101 ? 7.791 11.205 -2.040 1.00 96.88 101 SER A C 1
ATOM 834 O O . SER A 1 101 ? 8.397 11.219 -3.108 1.00 96.88 101 SER A O 1
ATOM 836 N N . VAL A 1 102 ? 7.386 10.062 -1.466 1.00 96.94 102 VAL A N 1
ATOM 837 C CA . VAL A 1 102 ? 7.680 8.734 -2.042 1.00 96.94 102 VAL A CA 1
ATOM 838 C C . VAL A 1 102 ? 7.123 8.607 -3.462 1.00 96.94 102 VAL A C 1
ATOM 840 O O . VAL A 1 102 ? 7.778 8.038 -4.338 1.00 96.94 102 VAL A O 1
ATOM 843 N N . VAL A 1 103 ? 5.937 9.171 -3.707 1.00 96.81 103 VAL A N 1
ATOM 844 C CA . VAL A 1 103 ? 5.306 9.167 -5.031 1.00 96.81 103 VAL A CA 1
ATOM 845 C C . VAL A 1 103 ? 6.098 9.983 -6.042 1.00 96.81 103 VAL A C 1
ATOM 847 O O . VAL A 1 103 ? 6.405 9.493 -7.128 1.00 96.81 103 VAL A O 1
ATOM 850 N N . GLN A 1 104 ? 6.491 11.203 -5.682 1.00 97.31 104 GLN A N 1
ATOM 851 C CA . GLN A 1 104 ? 7.318 12.038 -6.551 1.00 97.31 104 GLN A CA 1
ATOM 852 C C . GLN A 1 104 ? 8.675 11.390 -6.848 1.00 97.31 104 GLN A C 1
ATOM 854 O O . GLN A 1 104 ? 9.164 11.468 -7.977 1.00 97.31 104 GLN A O 1
ATOM 859 N N . ASP A 1 105 ? 9.268 10.720 -5.862 1.00 96.50 105 ASP A N 1
ATOM 860 C CA . ASP A 1 105 ? 10.566 10.069 -6.009 1.00 96.50 105 ASP A CA 1
ATOM 861 C C . ASP A 1 105 ? 10.516 8.890 -6.978 1.00 96.50 105 ASP A C 1
ATOM 863 O O . ASP A 1 105 ? 11.375 8.785 -7.862 1.00 96.50 105 ASP A O 1
ATOM 867 N N . TYR A 1 106 ? 9.509 8.012 -6.874 1.00 96.44 106 TYR A N 1
ATOM 868 C CA . TYR A 1 106 ? 9.414 6.908 -7.826 1.00 96.44 106 TYR A CA 1
ATOM 869 C C . TYR A 1 106 ? 9.000 7.388 -9.216 1.00 96.44 106 TYR A C 1
ATOM 871 O O . TYR A 1 106 ? 9.506 6.846 -10.193 1.00 96.44 106 TYR A O 1
ATOM 879 N N . LEU A 1 107 ? 8.143 8.408 -9.347 1.00 96.81 107 LEU A N 1
ATOM 880 C CA . LEU A 1 107 ? 7.772 8.943 -10.663 1.00 96.81 107 LEU A CA 1
ATOM 881 C C . LEU A 1 107 ? 9.005 9.446 -11.418 1.00 96.81 107 LEU A C 1
ATOM 883 O O . LEU A 1 107 ? 9.170 9.134 -12.594 1.00 96.81 107 LEU A O 1
ATOM 887 N N . LYS A 1 108 ? 9.917 10.142 -10.728 1.00 96.19 108 LYS A N 1
ATOM 888 C CA . LYS A 1 108 ? 11.212 10.551 -11.296 1.00 96.19 108 LYS A CA 1
ATOM 889 C C . LYS A 1 108 ? 12.084 9.353 -11.658 1.00 96.19 108 LYS A C 1
ATOM 891 O O . LYS A 1 108 ? 12.689 9.346 -12.721 1.00 96.19 108 LYS A O 1
ATOM 896 N N . ARG A 1 109 ? 12.147 8.337 -10.791 1.00 94.75 109 ARG A N 1
ATOM 897 C CA . ARG A 1 109 ? 12.947 7.123 -11.028 1.00 94.75 109 ARG A CA 1
ATOM 898 C C . ARG A 1 109 ? 12.450 6.325 -12.232 1.00 94.75 109 ARG A C 1
ATOM 900 O O . ARG A 1 109 ? 13.258 5.764 -12.965 1.00 94.75 109 ARG A O 1
ATOM 907 N N . PHE A 1 110 ? 11.133 6.249 -12.407 1.00 96.12 110 PHE A N 1
ATOM 908 C CA . PHE A 1 110 ? 10.515 5.501 -13.495 1.00 96.12 110 PHE A CA 1
ATOM 909 C C . PHE A 1 110 ? 10.358 6.323 -14.785 1.00 96.12 110 PHE A C 1
ATOM 911 O O . PHE A 1 110 ? 10.111 5.750 -15.849 1.00 96.12 110 PHE A O 1
ATOM 918 N N . ALA A 1 111 ? 10.566 7.644 -14.727 1.00 92.94 111 ALA A N 1
ATOM 919 C CA . ALA A 1 111 ? 10.645 8.499 -15.903 1.00 92.94 111 ALA A CA 1
ATOM 920 C C . ALA A 1 111 ? 11.865 8.110 -16.754 1.00 92.94 111 ALA A C 1
ATOM 922 O O . ALA A 1 111 ? 13.008 8.379 -16.397 1.00 92.94 111 ALA A O 1
ATOM 923 N N . GLY A 1 112 ? 11.617 7.450 -17.887 1.00 88.25 112 GLY A N 1
ATOM 924 C CA . GLY A 1 112 ? 12.683 6.962 -18.766 1.00 88.25 112 GLY A CA 1
ATOM 925 C C . GLY A 1 112 ? 13.402 5.713 -18.246 1.00 88.25 112 GLY A C 1
ATOM 926 O O . GLY A 1 112 ? 14.550 5.481 -18.612 1.00 88.25 112 GLY A O 1
ATOM 927 N N . PHE A 1 113 ? 12.750 4.906 -17.403 1.00 93.25 113 PHE A N 1
ATOM 928 C CA . PHE A 1 113 ? 13.335 3.675 -16.870 1.00 93.25 113 PHE A CA 1
ATOM 929 C C . PHE A 1 113 ? 13.744 2.696 -17.978 1.00 93.25 113 PHE A C 1
ATOM 931 O O . PHE A 1 113 ? 12.904 2.220 -18.742 1.00 93.25 113 PHE A O 1
ATOM 938 N N . GLN A 1 114 ? 15.033 2.359 -18.024 1.00 93.00 114 GLN A N 1
ATOM 939 C CA . GLN A 1 114 ? 15.612 1.392 -18.956 1.00 93.00 114 GLN A CA 1
ATOM 940 C C . GLN A 1 114 ? 16.492 0.409 -18.173 1.00 93.00 114 GLN A C 1
ATOM 942 O O . GLN A 1 114 ? 17.629 0.740 -17.828 1.00 93.00 114 GLN A O 1
ATOM 947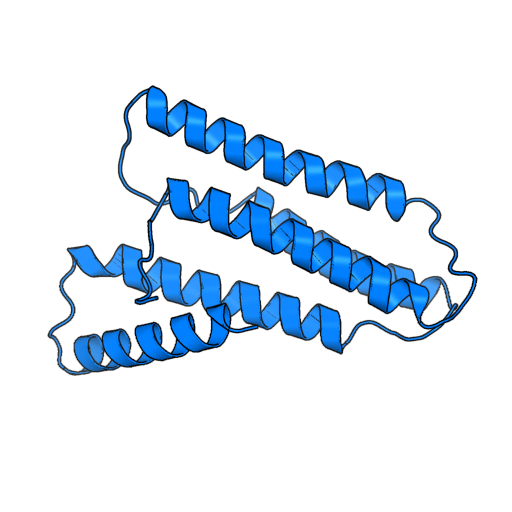 N N . PRO A 1 115 ? 15.981 -0.782 -17.819 1.00 93.44 115 PRO A N 1
ATOM 948 C CA . PRO A 1 115 ? 16.747 -1.723 -17.020 1.00 93.44 115 PRO A CA 1
ATOM 949 C C . PRO A 1 115 ? 17.837 -2.401 -17.858 1.00 93.44 115 PRO A C 1
ATOM 951 O O . PRO A 1 115 ? 17.574 -2.944 -18.928 1.00 93.44 115 PRO A O 1
ATOM 954 N N . ALA A 1 116 ? 19.059 -2.444 -17.322 1.00 94.38 116 ALA A N 1
ATOM 955 C CA . ALA A 1 116 ? 20.182 -3.168 -17.924 1.00 94.38 116 ALA A CA 1
ATOM 956 C C . ALA A 1 116 ? 20.049 -4.704 -17.832 1.00 94.38 116 ALA A C 1
ATOM 958 O O . ALA A 1 116 ? 20.772 -5.425 -18.513 1.00 94.38 116 ALA A O 1
ATOM 959 N N . ALA A 1 117 ? 19.144 -5.209 -16.987 1.00 97.06 117 ALA A N 1
ATOM 960 C CA . ALA A 1 117 ? 18.856 -6.632 -16.844 1.00 97.06 117 ALA A CA 1
ATOM 961 C C . ALA A 1 117 ? 17.369 -6.867 -16.510 1.00 97.06 117 ALA A C 1
ATOM 963 O O . ALA A 1 117 ? 16.792 -6.063 -15.769 1.00 97.06 117 ALA A O 1
ATOM 964 N N . PRO A 1 118 ? 16.764 -7.981 -16.974 1.00 95.62 118 PRO A N 1
ATOM 965 C CA . PRO A 1 118 ? 15.330 -8.258 -16.815 1.00 95.62 118 PRO A CA 1
ATOM 966 C C . PRO A 1 118 ? 14.804 -8.203 -15.371 1.00 95.62 118 PRO A C 1
ATOM 968 O O . PRO A 1 118 ? 13.677 -7.777 -15.133 1.00 95.62 118 PRO A O 1
ATOM 971 N N . GLU A 1 119 ? 15.624 -8.589 -14.392 1.00 97.25 119 GLU A N 1
ATOM 972 C CA . GLU A 1 119 ? 15.243 -8.646 -12.971 1.00 97.25 119 GLU A CA 1
ATOM 973 C C . GLU A 1 119 ? 15.178 -7.267 -12.290 1.00 97.25 119 GLU A C 1
ATOM 975 O O . GLU A 1 119 ? 14.561 -7.105 -11.231 1.00 97.25 119 GLU A O 1
ATOM 980 N N . LEU A 1 120 ? 15.817 -6.245 -12.875 1.00 97.38 120 LEU A N 1
ATOM 981 C CA . LEU A 1 120 ? 15.956 -4.935 -12.232 1.00 97.38 120 LEU A CA 1
ATOM 982 C C . LEU A 1 120 ? 14.624 -4.207 -12.094 1.00 97.38 120 LEU A C 1
ATOM 984 O O . LEU A 1 120 ? 14.438 -3.477 -11.118 1.00 97.38 120 LEU A O 1
ATOM 988 N N . TYR A 1 121 ? 13.694 -4.411 -13.031 1.00 98.19 121 TYR A N 1
ATOM 989 C CA . TYR A 1 121 ? 12.358 -3.839 -12.923 1.00 98.19 121 TYR A CA 1
ATOM 990 C C . TYR A 1 121 ? 11.626 -4.390 -11.699 1.00 98.19 121 TYR A C 1
ATOM 992 O O . TYR A 1 121 ? 11.230 -3.613 -10.830 1.00 98.19 121 TYR A O 1
ATOM 1000 N N . ARG A 1 122 ? 11.509 -5.723 -11.598 1.00 98.44 122 ARG A N 1
ATOM 1001 C CA . ARG A 1 122 ? 10.833 -6.409 -10.488 1.00 98.44 122 ARG A CA 1
ATOM 1002 C C . ARG A 1 122 ? 11.393 -5.971 -9.141 1.00 98.44 122 ARG A C 1
ATOM 1004 O O . ARG A 1 122 ? 10.620 -5.660 -8.237 1.00 98.44 122 ARG A O 1
ATOM 1011 N N . LYS A 1 123 ? 12.720 -5.902 -9.018 1.00 98.06 123 LYS A N 1
ATOM 1012 C CA . LYS A 1 123 ? 13.369 -5.407 -7.801 1.00 98.06 123 LYS A CA 1
ATOM 1013 C C . LYS A 1 123 ? 12.974 -3.957 -7.508 1.00 98.06 123 LYS A C 1
ATOM 1015 O O . LYS A 1 123 ? 12.450 -3.670 -6.439 1.00 98.06 123 LYS A O 1
ATOM 1020 N N . SER A 1 124 ? 13.141 -3.064 -8.484 1.00 97.88 124 SER A N 1
ATOM 1021 C CA . SER A 1 124 ? 12.891 -1.626 -8.307 1.00 97.88 124 SER A CA 1
ATOM 1022 C C . SER A 1 124 ? 11.435 -1.305 -7.965 1.00 97.88 124 SER A C 1
ATOM 1024 O O . SER A 1 124 ? 11.175 -0.428 -7.136 1.00 97.88 124 SER A O 1
ATOM 1026 N N . ILE A 1 125 ? 10.476 -1.990 -8.599 1.00 98.38 125 ILE A N 1
ATOM 1027 C CA . ILE A 1 125 ? 9.053 -1.776 -8.320 1.00 98.38 125 ILE A CA 1
ATOM 1028 C C . ILE A 1 125 ? 8.659 -2.371 -6.967 1.00 98.38 125 ILE A C 1
ATOM 1030 O O . ILE A 1 125 ? 7.922 -1.725 -6.229 1.00 98.38 125 ILE A O 1
ATOM 1034 N N . SER A 1 126 ? 9.217 -3.525 -6.586 1.00 98.31 126 SER A N 1
ATOM 1035 C CA . SER A 1 126 ? 8.969 -4.127 -5.268 1.00 98.31 126 SER A CA 1
ATOM 1036 C C . SER A 1 126 ? 9.514 -3.253 -4.136 1.00 98.31 126 SER A C 1
ATOM 1038 O O . SER A 1 126 ? 8.810 -3.007 -3.158 1.00 98.31 126 SER A O 1
ATOM 1040 N N . ASP A 1 127 ? 10.722 -2.703 -4.296 1.00 98.00 127 ASP A N 1
ATOM 1041 C CA . ASP A 1 127 ? 11.315 -1.766 -3.334 1.00 98.00 127 ASP A CA 1
ATOM 1042 C C . ASP A 1 127 ? 10.469 -0.485 -3.209 1.00 98.00 127 ASP A C 1
ATOM 1044 O O . ASP A 1 127 ? 10.275 0.049 -2.116 1.00 98.00 127 ASP A O 1
ATOM 1048 N N . THR A 1 128 ? 9.909 -0.011 -4.328 1.00 97.88 128 THR A N 1
ATOM 1049 C CA . THR A 1 128 ? 9.003 1.149 -4.361 1.00 97.88 128 THR A CA 1
ATOM 1050 C C . THR A 1 128 ? 7.697 0.868 -3.622 1.00 97.88 128 THR A C 1
ATOM 1052 O O . THR A 1 128 ? 7.283 1.671 -2.787 1.00 97.88 128 THR A O 1
ATOM 1055 N N . ILE A 1 129 ? 7.068 -0.280 -3.890 1.00 98.12 129 ILE A N 1
ATOM 1056 C CA . ILE A 1 129 ? 5.843 -0.715 -3.212 1.00 98.12 129 ILE A CA 1
ATOM 105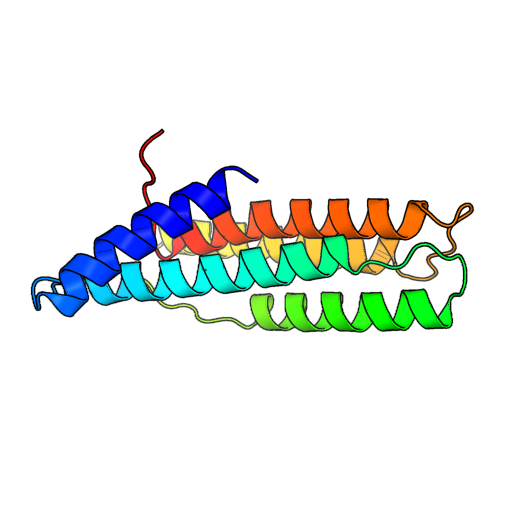7 C C . ILE A 1 129 ? 6.092 -0.850 -1.707 1.00 98.12 129 ILE A C 1
ATOM 1059 O O . ILE A 1 129 ? 5.297 -0.358 -0.910 1.00 98.12 129 ILE A O 1
ATOM 1063 N N . GLN A 1 130 ? 7.214 -1.448 -1.303 1.00 96.81 130 GLN A N 1
ATOM 1064 C CA . GLN A 1 130 ? 7.561 -1.599 0.107 1.00 96.81 130 GLN A CA 1
ATOM 1065 C C . GLN A 1 130 ? 7.768 -0.244 0.798 1.00 96.81 130 GLN A C 1
ATOM 1067 O O . GLN A 1 130 ? 7.253 -0.038 1.898 1.00 96.81 130 GLN A O 1
ATOM 1072 N N . ALA A 1 131 ? 8.482 0.689 0.160 1.00 97.00 131 ALA A N 1
ATOM 1073 C CA . ALA A 1 131 ? 8.676 2.038 0.687 1.00 97.00 131 ALA A CA 1
ATOM 1074 C C . ALA A 1 131 ? 7.341 2.783 0.836 1.00 97.00 131 ALA A C 1
ATOM 1076 O O . ALA A 1 131 ? 7.080 3.374 1.884 1.00 97.00 131 ALA A O 1
ATOM 1077 N N . PHE A 1 132 ? 6.476 2.698 -0.180 1.00 97.50 132 PHE A N 1
ATOM 1078 C CA . PHE A 1 132 ? 5.142 3.289 -0.152 1.00 97.50 132 PHE A CA 1
ATOM 1079 C C . PHE A 1 132 ? 4.274 2.689 0.962 1.00 97.50 132 PHE A C 1
ATOM 1081 O O . PHE A 1 132 ? 3.701 3.435 1.750 1.00 97.50 132 PHE A O 1
ATOM 1088 N N . LEU A 1 133 ? 4.217 1.359 1.086 1.00 96.62 133 LEU A N 1
ATOM 1089 C CA . LEU A 1 133 ? 3.435 0.680 2.125 1.00 96.62 133 LEU A CA 1
ATOM 1090 C C . LEU A 1 133 ? 3.856 1.093 3.538 1.00 96.62 133 LEU A C 1
ATOM 1092 O O . LEU A 1 133 ? 2.994 1.277 4.396 1.00 96.62 133 LEU A O 1
ATOM 1096 N N . CYS A 1 134 ? 5.157 1.275 3.785 1.00 95.31 134 CYS A N 1
ATOM 1097 C CA . CYS A 1 134 ? 5.655 1.734 5.082 1.00 95.31 134 CYS A CA 1
ATOM 1098 C C . CYS A 1 134 ? 5.068 3.099 5.470 1.00 95.31 134 CYS A C 1
ATOM 1100 O O . CYS A 1 134 ? 4.514 3.241 6.561 1.00 95.31 134 CYS A O 1
ATOM 1102 N N . VAL A 1 135 ? 5.149 4.095 4.580 1.00 96.50 135 VAL A N 1
ATOM 1103 C CA . VAL A 1 135 ? 4.613 5.440 4.861 1.00 96.50 135 VAL A CA 1
ATOM 1104 C C . VAL A 1 135 ? 3.086 5.476 4.813 1.00 96.50 135 VAL A C 1
ATOM 1106 O O . VAL A 1 135 ? 2.465 6.208 5.580 1.00 96.50 135 VAL A O 1
ATOM 1109 N N . TRP A 1 136 ? 2.461 4.638 3.983 1.00 96.56 136 TRP A N 1
ATOM 1110 C CA . TRP A 1 136 ? 1.009 4.513 3.910 1.00 96.56 136 TRP A CA 1
ATOM 1111 C C . TRP A 1 136 ? 0.431 3.979 5.219 1.00 96.56 136 TRP A C 1
ATOM 1113 O O . TRP A 1 136 ? -0.474 4.586 5.782 1.00 96.56 136 TRP A O 1
ATOM 1123 N N . LEU A 1 137 ? 1.001 2.911 5.782 1.00 95.06 137 LEU A N 1
ATOM 1124 C CA . LEU A 1 137 ? 0.569 2.374 7.076 1.00 95.06 137 LEU A CA 1
ATOM 1125 C C . LEU A 1 137 ? 0.749 3.382 8.220 1.00 95.06 137 LEU A C 1
ATOM 1127 O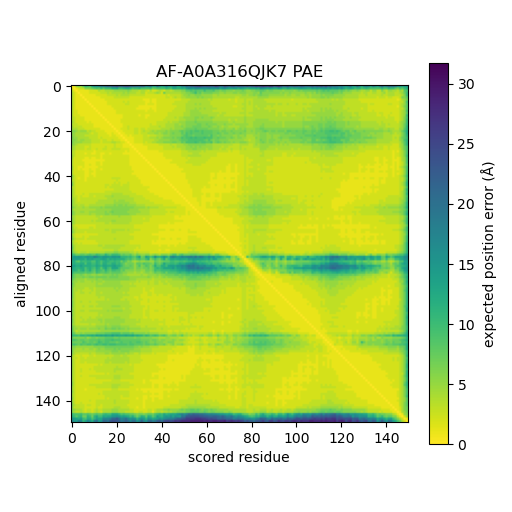 O . LEU A 1 137 ? -0.107 3.464 9.106 1.00 95.06 137 LEU A O 1
ATOM 1131 N N . GLN A 1 138 ? 1.829 4.171 8.201 1.00 93.75 138 GLN A N 1
ATOM 1132 C CA . GLN A 1 138 ? 2.033 5.259 9.162 1.00 93.75 138 GLN A CA 1
ATOM 1133 C C . GLN A 1 138 ? 0.943 6.324 9.023 1.00 93.75 138 GLN A C 1
ATOM 1135 O O . GLN A 1 138 ? 0.310 6.678 10.017 1.00 93.75 138 GLN A O 1
ATOM 1140 N N . TYR A 1 139 ? 0.653 6.762 7.796 1.00 95.00 139 TYR A N 1
ATOM 1141 C CA . TYR A 1 139 ? -0.439 7.691 7.514 1.00 95.00 139 TYR A CA 1
ATOM 1142 C C . TYR A 1 139 ? -1.783 7.158 8.009 1.00 95.00 139 TYR A C 1
ATOM 1144 O O . TYR A 1 139 ? -2.470 7.835 8.773 1.00 95.00 139 TYR A O 1
ATOM 1152 N N . ARG A 1 140 ? -2.130 5.912 7.679 1.00 93.94 140 ARG A N 1
ATOM 1153 C CA . ARG A 1 140 ? -3.361 5.265 8.147 1.00 93.94 140 ARG A CA 1
ATOM 1154 C C . ARG A 1 140 ? -3.458 5.212 9.675 1.00 93.94 140 ARG A C 1
ATOM 1156 O O . ARG A 1 140 ? -4.535 5.410 10.240 1.00 93.94 140 ARG A O 1
ATOM 1163 N N . THR A 1 141 ? -2.334 4.999 10.357 1.00 92.94 141 THR A N 1
ATOM 1164 C CA . THR A 1 141 ? -2.264 4.941 11.827 1.00 92.94 141 THR A CA 1
ATOM 1165 C C . THR A 1 141 ? -2.617 6.278 12.488 1.00 92.94 141 THR A C 1
ATOM 1167 O O . THR A 1 141 ? -3.183 6.276 13.578 1.00 92.94 141 THR A O 1
ATOM 1170 N N . THR A 1 142 ? -2.398 7.411 11.808 1.00 92.81 142 THR A N 1
ATOM 1171 C CA . THR A 1 142 ? -2.832 8.742 12.291 1.00 92.81 142 THR A CA 1
ATOM 1172 C C . THR A 1 142 ? -4.360 8.940 12.281 1.00 92.81 142 THR A C 1
ATOM 1174 O O . THR A 1 142 ? -4.884 9.877 12.895 1.00 92.81 142 THR A O 1
ATOM 1177 N N . TYR A 1 143 ? -5.105 8.074 11.586 1.00 92.06 143 TYR A N 1
ATOM 1178 C CA . TYR A 1 143 ? -6.572 8.067 11.588 1.00 92.06 143 TYR A CA 1
ATOM 1179 C C . TYR A 1 143 ? -7.134 7.020 12.541 1.00 92.06 143 TYR A C 1
ATOM 1181 O O . TYR A 1 143 ? -8.007 7.334 13.351 1.00 92.06 143 TYR A O 1
ATOM 1189 N N . ILE A 1 144 ? -6.651 5.782 12.424 1.00 92.00 144 ILE A N 1
ATOM 1190 C CA . ILE A 1 144 ? -7.100 4.637 13.214 1.00 92.00 144 ILE A CA 1
ATOM 1191 C C . ILE A 1 144 ? -5.869 3.801 13.561 1.00 92.00 144 ILE A C 1
ATOM 1193 O O . ILE A 1 144 ? -5.217 3.233 12.686 1.00 92.00 144 ILE A O 1
ATOM 1197 N N . SER A 1 145 ? -5.546 3.705 14.847 1.00 90.75 145 SER A N 1
ATOM 1198 C CA . SER A 1 145 ? -4.445 2.859 15.307 1.00 90.75 145 SER A CA 1
ATOM 1199 C C . SER A 1 145 ? -4.917 1.413 15.453 1.00 90.75 145 SER A C 1
ATOM 1201 O O . SER A 1 145 ? -5.885 1.144 16.163 1.00 90.75 145 SER A O 1
ATOM 1203 N N . ILE A 1 146 ? -4.237 0.487 14.772 1.00 90.25 146 ILE A N 1
ATOM 1204 C CA . ILE A 1 146 ? -4.450 -0.955 14.930 1.00 90.25 146 ILE A CA 1
ATOM 1205 C C . ILE A 1 146 ? -3.279 -1.497 15.737 1.00 90.25 146 ILE A C 1
ATOM 1207 O O . ILE A 1 146 ? -2.159 -1.565 15.233 1.00 90.25 146 ILE A O 1
ATOM 1211 N N . GLN A 1 147 ? -3.543 -1.881 16.982 1.00 78.19 147 GLN A N 1
ATOM 1212 C CA . GLN A 1 147 ? -2.572 -2.586 17.806 1.00 78.19 147 GLN A CA 1
ATOM 1213 C C . GLN A 1 147 ? -2.643 -4.076 17.471 1.00 78.19 147 GLN A C 1
ATOM 1215 O O . GLN A 1 147 ? -3.668 -4.721 17.686 1.00 78.19 147 GLN A O 1
ATOM 1220 N N . THR A 1 148 ? -1.563 -4.611 16.917 1.00 64.94 148 THR A N 1
ATOM 1221 C CA . THR A 1 148 ? -1.311 -6.054 16.864 1.00 64.94 148 THR A CA 1
ATOM 1222 C C . THR A 1 148 ? -0.406 -6.401 18.040 1.00 64.94 148 THR A C 1
ATOM 1224 O O . THR A 1 148 ? 0.530 -5.651 18.314 1.00 64.94 148 THR A O 1
ATOM 1227 N N . GLU A 1 149 ? -0.680 -7.493 18.751 1.00 49.84 149 GLU A N 1
ATOM 1228 C CA . GLU A 1 149 ? 0.229 -7.994 19.790 1.00 49.84 149 GLU A CA 1
ATOM 1229 C C . GLU A 1 149 ? 1.602 -8.281 19.141 1.00 49.84 149 GLU A C 1
ATOM 1231 O O . GLU A 1 149 ? 1.665 -8.908 18.079 1.00 49.84 149 GLU A O 1
ATOM 1236 N N . VAL A 1 150 ? 2.677 -7.722 19.715 1.00 39.41 150 VAL A N 1
ATOM 1237 C CA . VAL A 1 150 ? 4.077 -7.984 19.320 1.00 39.41 150 VAL A CA 1
ATOM 1238 C C . VAL A 1 150 ? 4.606 -9.149 20.133 1.00 39.41 150 VAL A C 1
ATOM 1240 O O . VAL A 1 150 ? 4.404 -9.115 21.367 1.00 39.41 150 VAL A O 1
#

Nearest PDB structures (foldseek):
  2kk1-assembly1_A  TM=4.458E-01  e=1.151E+00  Homo sapiens
  5h5m-assembly1_A  TM=3.744E-01  e=5.132E+00  Caenorhabditis elegans
  5vl4-assembly1_A  TM=2.491E-01  e=2.493E+00  Thermoplasma acidophilum

Solvent-accessible surface area (backbone atoms only — not comparable to full-atom values): 8582 Å² total; per-residue (Å²): 115,72,66,59,57,54,49,51,54,52,48,54,53,54,48,53,34,44,76,70,73,64,58,51,79,86,49,46,63,58,53,52,50,50,54,48,52,48,52,52,53,50,53,53,49,49,49,44,71,64,42,60,74,50,68,55,62,69,61,54,50,54,55,47,52,54,53,53,51,55,54,53,51,64,73,71,52,86,90,70,57,70,91,66,56,76,66,53,49,52,52,41,51,53,30,50,51,53,41,50,49,53,52,56,52,49,52,58,61,56,59,83,63,75,58,96,45,31,61,50,49,31,51,54,52,35,55,48,52,52,55,47,50,55,39,44,53,53,34,49,40,67,40,54,76,80,88,70,94,129

Secondary structure (DSSP, 8-state):
-HHHHHHHHHHHHHHHHHHTT---GGGHHHHHHHHHHHHHHHHHHHHHHH---S--HHHHHHHHHHHHHHHHHHHT----S----HHHHHHHHHHHHHHHHHHHHHHHHHTT---SSTHHHHHHHHHHHHHHHHHHHHHHHTT-------

Mean predicted aligned error: 3.94 Å

Sequence (150 aa):
MKLIEQYHELKKKMQTELQAGKLRPEQLFLYQELNYRVDVLETMRDFCQSAPVTCDASVLVTHFRIVDTYIRFLLGERRVGCQTDEKGQKERETAYQALNSVVQDYLKRFAGFQPAAPELYRKSISDTIQAFLCVWLQYRTTYISIQTEV